Protein AF-X1VK22-F1 (afdb_monomer_lite)

Structure (mmCIF, N/CA/C/O backbone):
data_AF-X1VK22-F1
#
_entry.id   AF-X1VK22-F1
#
loop_
_atom_site.group_PDB
_atom_site.id
_atom_site.type_symbol
_atom_site.label_atom_id
_atom_site.label_alt_id
_atom_site.label_comp_id
_atom_site.label_asym_id
_atom_site.label_entity_id
_atom_site.label_seq_id
_atom_site.pdbx_PDB_ins_code
_atom_site.Cartn_x
_atom_site.Cartn_y
_atom_site.Cartn_z
_atom_site.occupancy
_atom_site.B_iso_or_equiv
_atom_site.auth_seq_id
_atom_site.a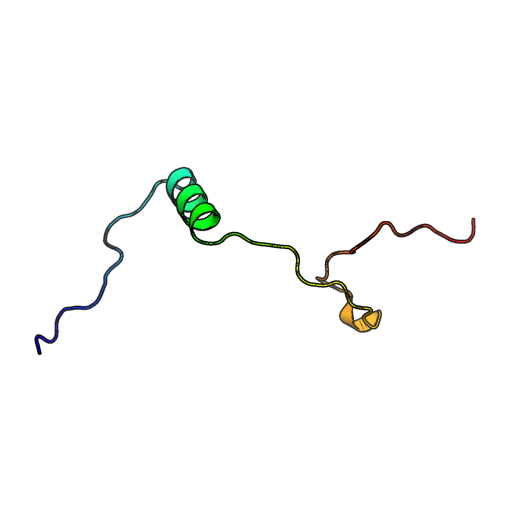uth_comp_id
_atom_site.auth_asym_id
_atom_site.auth_atom_id
_atom_site.pdbx_PDB_model_num
ATOM 1 N N . MET A 1 1 ? -28.439 -21.727 24.863 1.00 47.72 1 MET A N 1
ATOM 2 C CA . MET A 1 1 ? -27.560 -20.839 24.069 1.00 47.72 1 MET A CA 1
ATOM 3 C C . MET A 1 1 ? -28.351 -19.570 23.765 1.00 47.72 1 MET A C 1
ATOM 5 O O . MET A 1 1 ? -29.280 -19.621 22.967 1.00 47.72 1 MET A O 1
ATOM 9 N N . ASN A 1 2 ? -28.120 -18.483 24.509 1.00 45.09 2 ASN A N 1
ATOM 10 C CA . ASN A 1 2 ? -28.952 -17.277 24.418 1.00 45.09 2 ASN A CA 1
ATOM 11 C C . ASN A 1 2 ? -28.717 -16.546 23.087 1.00 45.09 2 ASN A C 1
ATOM 13 O O . ASN A 1 2 ? -27.594 -16.198 22.739 1.00 45.09 2 ASN A O 1
ATOM 17 N N . LYS A 1 3 ? -29.807 -16.280 22.360 1.00 56.28 3 LYS A N 1
ATOM 18 C CA . LYS A 1 3 ? -29.872 -15.764 20.976 1.00 56.28 3 LYS A CA 1
ATOM 19 C C . LYS A 1 3 ? -29.339 -14.322 20.785 1.00 56.28 3 LYS A C 1
ATOM 21 O O . LYS A 1 3 ? -29.433 -13.780 19.685 1.00 56.28 3 LYS A O 1
ATOM 26 N N . ASN A 1 4 ? -28.780 -13.697 21.829 1.00 59.72 4 ASN A N 1
ATOM 27 C CA . ASN A 1 4 ? -28.514 -12.252 21.896 1.00 59.72 4 ASN A CA 1
ATOM 28 C C . ASN A 1 4 ? -27.039 -11.835 22.056 1.00 59.72 4 ASN A C 1
ATOM 30 O O . ASN A 1 4 ? -26.771 -10.635 22.079 1.00 59.72 4 ASN A O 1
ATOM 34 N N . GLU A 1 5 ? -26.072 -12.754 22.084 1.00 63.88 5 GLU A N 1
ATOM 35 C CA . GLU A 1 5 ? -24.635 -12.421 22.177 1.00 63.88 5 GLU A CA 1
ATOM 36 C C . GLU A 1 5 ? -24.025 -11.934 20.848 1.00 63.88 5 GLU A C 1
ATOM 38 O O . GLU A 1 5 ? -22.954 -12.361 20.420 1.00 63.88 5 GLU A O 1
ATOM 43 N N . ARG A 1 6 ? -24.685 -11.008 20.147 1.00 67.31 6 ARG A N 1
ATOM 44 C CA . ARG A 1 6 ? -24.017 -10.318 19.037 1.00 67.31 6 ARG A CA 1
ATOM 45 C C . ARG A 1 6 ? -23.053 -9.297 19.628 1.00 67.31 6 ARG A C 1
ATOM 47 O O . ARG A 1 6 ? -23.500 -8.349 20.271 1.00 67.31 6 ARG A O 1
ATOM 54 N N . ARG A 1 7 ? -21.749 -9.453 19.381 1.00 66.94 7 ARG A N 1
ATOM 55 C CA . ARG A 1 7 ? -20.762 -8.392 19.639 1.00 66.94 7 ARG A CA 1
ATOM 56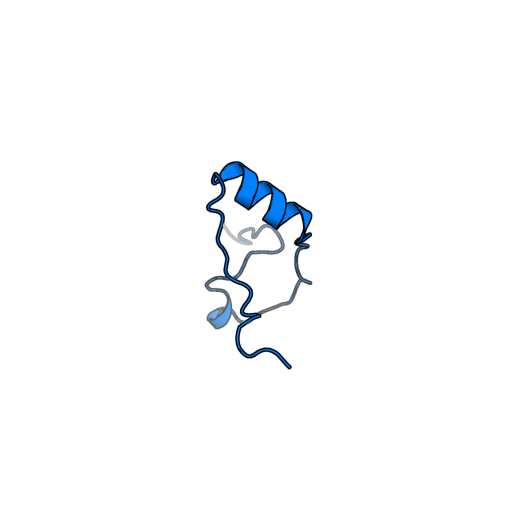 C C . ARG A 1 7 ? -21.166 -7.158 18.830 1.00 66.94 7 ARG A C 1
ATOM 58 O O . ARG A 1 7 ? -21.106 -7.170 17.606 1.00 66.94 7 ARG A O 1
ATOM 65 N N . ARG A 1 8 ? -21.627 -6.112 19.515 1.00 66.81 8 ARG A N 1
ATOM 66 C CA . ARG A 1 8 ? -21.923 -4.803 18.920 1.00 66.81 8 ARG A CA 1
ATOM 67 C C . ARG A 1 8 ? -20.785 -3.853 19.273 1.00 66.81 8 ARG A C 1
ATOM 69 O O . ARG A 1 8 ? -20.355 -3.814 20.425 1.00 66.81 8 ARG A O 1
ATOM 76 N N . PHE A 1 9 ? -20.317 -3.075 18.304 1.00 70.38 9 PHE A N 1
ATOM 77 C CA . PHE A 1 9 ? -19.367 -1.992 18.547 1.00 70.38 9 PHE A CA 1
ATOM 78 C C . PHE A 1 9 ? -20.127 -0.794 19.134 1.00 70.38 9 PHE A C 1
ATOM 80 O O . PHE A 1 9 ? -20.574 0.087 18.412 1.00 70.38 9 PHE A O 1
ATOM 87 N N . LEU A 1 10 ? -20.354 -0.814 20.451 1.00 72.19 10 LEU A N 1
ATOM 88 C CA . LEU A 1 10 ? -21.181 0.179 21.160 1.00 72.19 10 LEU A CA 1
ATOM 89 C C . LEU A 1 10 ? -20.428 1.468 21.523 1.00 72.19 10 LEU A C 1
ATOM 91 O O . LEU A 1 10 ? -21.039 2.411 22.016 1.00 72.19 10 LEU A O 1
ATOM 95 N N . LYS A 1 11 ? -19.107 1.510 21.315 1.00 82.50 11 LYS A N 1
ATOM 96 C CA . LYS A 1 11 ? -18.252 2.635 21.703 1.00 82.50 11 LYS A CA 1
ATOM 97 C C . LYS A 1 11 ? -17.566 3.223 20.477 1.00 82.50 11 LYS A C 1
ATOM 99 O O . LYS A 1 11 ? -16.716 2.571 19.874 1.00 82.50 11 LYS A O 1
ATOM 104 N N . VAL A 1 12 ? -17.915 4.464 20.152 1.00 90.81 12 VAL A N 1
ATOM 105 C CA . VAL A 1 12 ? -17.170 5.280 19.188 1.00 90.81 12 VAL A CA 1
ATOM 106 C C . VAL A 1 12 ? -15.883 5.744 19.865 1.00 90.81 12 VAL A C 1
ATOM 108 O O . VAL A 1 12 ? -15.911 6.213 21.003 1.00 90.81 12 VAL A O 1
ATOM 111 N N . LEU A 1 13 ? -14.754 5.563 19.186 1.00 91.94 13 LEU A N 1
ATOM 112 C CA . LEU A 1 13 ? -13.451 6.012 19.665 1.00 91.94 13 LEU A CA 1
ATOM 113 C C . LEU A 1 13 ? -13.041 7.292 18.930 1.00 91.94 13 LEU A C 1
ATOM 115 O O . LEU A 1 13 ? -13.344 7.420 17.740 1.00 91.94 13 LEU A O 1
ATOM 119 N N . PRO A 1 14 ? -12.310 8.205 19.591 1.00 95.12 14 PRO A N 1
ATOM 120 C CA . PRO A 1 14 ? -11.576 9.254 18.899 1.00 95.12 14 PRO A CA 1
ATOM 121 C C . PRO A 1 14 ? -10.626 8.653 17.855 1.00 95.12 14 PRO A C 1
ATOM 123 O O . PRO A 1 14 ? -10.071 7.568 18.058 1.00 95.12 14 PRO A O 1
ATOM 126 N N . ILE A 1 15 ? -10.421 9.365 16.745 1.00 95.25 15 ILE A N 1
ATOM 127 C CA . ILE A 1 15 ? -9.648 8.860 15.601 1.00 95.25 15 ILE A CA 1
ATOM 128 C C . ILE A 1 15 ? -8.219 8.449 15.984 1.00 95.25 15 ILE A C 1
ATOM 130 O O . ILE A 1 15 ? -7.733 7.422 15.513 1.00 95.25 15 ILE A O 1
ATOM 134 N N . ASP A 1 16 ? -7.570 9.191 16.879 1.00 97.00 16 ASP A N 1
ATOM 135 C CA . ASP A 1 16 ? -6.197 8.900 17.300 1.00 97.00 16 ASP A CA 1
ATOM 136 C C . ASP A 1 16 ? -6.117 7.633 18.157 1.00 97.00 16 ASP A C 1
ATOM 138 O O . ASP A 1 16 ? -5.254 6.784 17.929 1.00 97.00 16 ASP A O 1
ATOM 142 N N . GLU A 1 17 ? -7.069 7.441 19.079 1.00 96.00 17 GLU A N 1
ATOM 143 C CA . GLU A 1 17 ? -7.168 6.217 19.885 1.00 96.00 17 GLU A CA 1
ATOM 144 C C . GLU A 1 17 ? -7.442 4.999 18.990 1.00 96.00 17 GLU A C 1
ATOM 146 O O . GLU A 1 17 ? -6.843 3.936 19.175 1.00 96.00 17 GLU A O 1
ATOM 151 N N . ALA A 1 18 ? -8.315 5.156 17.990 1.00 94.12 18 ALA A N 1
ATOM 152 C CA . ALA A 1 18 ? -8.620 4.106 17.026 1.00 94.12 18 ALA A CA 1
ATOM 153 C C . ALA A 1 18 ? -7.382 3.716 16.203 1.00 94.12 18 ALA A C 1
ATOM 155 O O . ALA A 1 18 ? -7.054 2.531 16.120 1.00 94.12 18 ALA A O 1
ATOM 156 N N . LYS A 1 19 ? -6.655 4.700 15.652 1.00 94.62 19 LYS A N 1
ATOM 157 C CA . LYS A 1 19 ? -5.410 4.473 14.902 1.00 94.62 19 LYS A CA 1
ATOM 158 C C . LYS A 1 19 ? -4.351 3.802 15.768 1.00 94.62 19 LYS A C 1
ATOM 160 O O . LYS A 1 19 ? -3.760 2.813 15.345 1.00 94.62 19 LYS A O 1
ATOM 165 N N . HIS A 1 20 ? -4.139 4.298 16.986 1.00 94.62 20 HIS A N 1
ATOM 166 C CA . HIS A 1 20 ? -3.150 3.736 17.901 1.00 94.62 20 HIS A CA 1
ATOM 167 C C . HIS A 1 20 ? -3.446 2.267 18.221 1.00 94.62 20 HIS A C 1
ATOM 169 O O . HIS A 1 20 ? -2.563 1.416 18.105 1.00 94.62 20 HIS A O 1
ATOM 175 N N . LYS A 1 21 ? -4.701 1.940 18.555 1.00 93.81 21 LYS A N 1
ATOM 176 C CA . LYS A 1 21 ? -5.124 0.553 18.796 1.00 93.81 21 LYS A CA 1
ATOM 177 C C . LYS A 1 21 ? -4.954 -0.321 17.558 1.00 93.81 21 LYS A C 1
ATOM 179 O O . LYS A 1 21 ? -4.467 -1.441 17.680 1.00 93.81 21 LYS A O 1
ATOM 184 N N . PHE A 1 22 ? -5.312 0.192 16.383 1.00 93.38 22 PHE A N 1
ATOM 185 C CA . PHE A 1 22 ? -5.186 -0.528 15.119 1.00 93.38 22 PHE A CA 1
ATOM 186 C C . PHE A 1 22 ? -3.727 -0.888 14.801 1.00 93.38 22 PHE A C 1
ATOM 188 O O . PHE A 1 22 ? -3.422 -2.065 14.628 1.00 93.38 22 PHE A O 1
ATOM 195 N N . TYR A 1 23 ? -2.815 0.090 14.816 1.00 93.94 23 TYR A N 1
ATOM 196 C CA . TYR A 1 23 ? -1.390 -0.120 14.510 1.00 93.94 23 TYR A CA 1
ATOM 197 C C . TYR A 1 23 ? -0.603 -0.828 15.622 1.00 93.94 23 TYR A C 1
ATOM 199 O O . TYR A 1 23 ? 0.499 -1.320 15.393 1.00 93.94 23 TYR A O 1
ATOM 207 N N . THR A 1 24 ? -1.149 -0.889 16.837 1.00 94.00 24 THR A N 1
ATOM 208 C CA . THR A 1 24 ? -0.563 -1.689 17.923 1.00 94.00 24 THR A CA 1
ATOM 209 C C . THR A 1 24 ? -0.978 -3.156 17.811 1.00 94.00 24 THR A C 1
ATOM 211 O O . THR A 1 24 ? -0.170 -4.052 18.061 1.00 94.00 24 THR A O 1
ATOM 214 N N . ALA A 1 25 ? -2.233 -3.412 17.424 1.00 95.31 25 ALA A N 1
ATOM 215 C CA . ALA A 1 25 ? -2.764 -4.760 17.242 1.0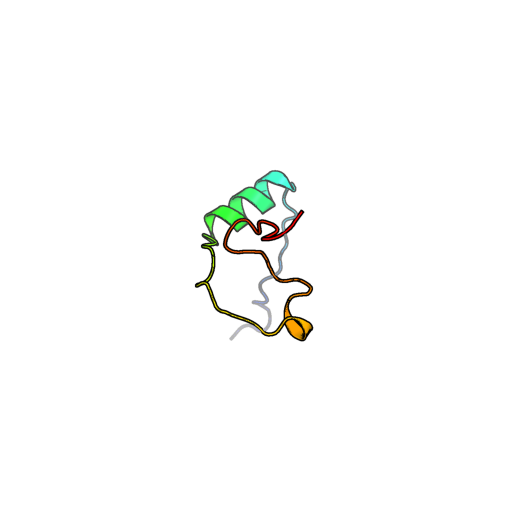0 95.31 25 ALA A CA 1
ATOM 216 C C . ALA A 1 25 ? -2.237 -5.419 15.960 1.00 95.31 25 ALA A C 1
ATOM 218 O O . ALA A 1 25 ? -1.862 -6.590 15.968 1.00 95.31 25 ALA A O 1
ATOM 219 N N . ILE A 1 26 ? -2.189 -4.661 14.866 1.00 92.38 26 ILE A N 1
ATOM 220 C CA . ILE A 1 26 ? -1.632 -5.091 13.588 1.00 92.38 26 ILE A CA 1
ATOM 221 C C . ILE A 1 26 ? -0.259 -4.448 13.478 1.00 92.38 26 ILE A C 1
ATOM 223 O O . ILE A 1 26 ? -0.161 -3.230 13.434 1.00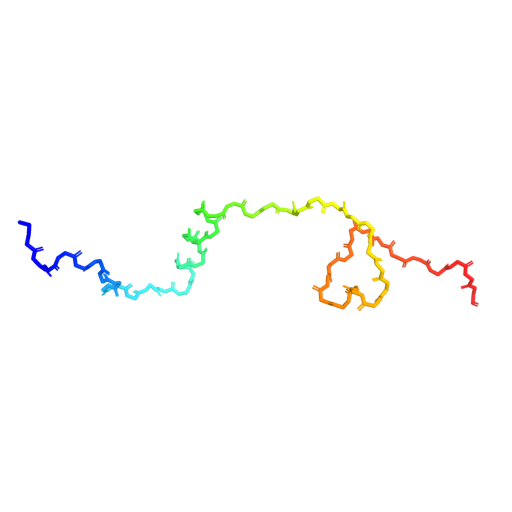 92.38 26 ILE A O 1
ATOM 227 N N . LYS A 1 27 ? 0.797 -5.264 13.431 1.00 87.12 27 LYS A N 1
ATOM 228 C CA . LYS A 1 27 ? 2.177 -4.813 13.205 1.00 87.12 27 LYS A CA 1
ATOM 229 C C . LYS A 1 27 ? 2.504 -4.982 11.718 1.00 87.12 27 LYS A C 1
ATOM 231 O O . LYS A 1 27 ? 3.075 -6.020 11.368 1.00 87.12 27 LYS A O 1
ATOM 236 N N . PRO A 1 28 ? 2.084 -4.057 10.830 1.00 87.12 28 PRO A N 1
ATOM 237 C CA . PRO A 1 28 ? 2.325 -4.202 9.405 1.00 87.12 28 PRO A CA 1
ATOM 238 C C . PRO A 1 28 ? 3.828 -4.277 9.158 1.00 87.12 28 PRO A C 1
ATOM 240 O O . PRO A 1 28 ? 4.607 -3.479 9.676 1.00 87.12 28 PRO A O 1
ATOM 243 N N . LYS A 1 29 ? 4.222 -5.271 8.372 1.00 88.25 29 LYS A N 1
ATOM 244 C CA . LYS A 1 29 ? 5.567 -5.390 7.828 1.00 88.25 29 LYS A CA 1
ATOM 245 C C . LYS A 1 29 ? 5.449 -5.306 6.310 1.00 88.25 29 LYS A C 1
ATOM 247 O O . LYS A 1 29 ? 4.448 -5.800 5.783 1.00 88.25 29 LYS A O 1
ATOM 252 N N . PRO A 1 30 ? 6.428 -4.704 5.617 1.00 87.38 30 PRO A N 1
ATOM 253 C CA . PRO A 1 30 ? 6.501 -4.808 4.170 1.00 87.38 30 PRO A CA 1
ATOM 254 C C . PRO A 1 30 ? 6.430 -6.276 3.747 1.00 87.38 30 PRO A C 1
ATOM 256 O O . PRO A 1 30 ? 6.978 -7.154 4.421 1.00 87.38 30 PRO A O 1
ATOM 259 N N . LEU A 1 31 ? 5.716 -6.535 2.657 1.00 89.56 31 LEU A N 1
ATOM 260 C CA . LEU A 1 31 ? 5.723 -7.850 2.031 1.00 89.56 31 LEU A CA 1
ATOM 261 C C . LEU A 1 31 ? 7.079 -8.098 1.360 1.00 89.56 31 LEU 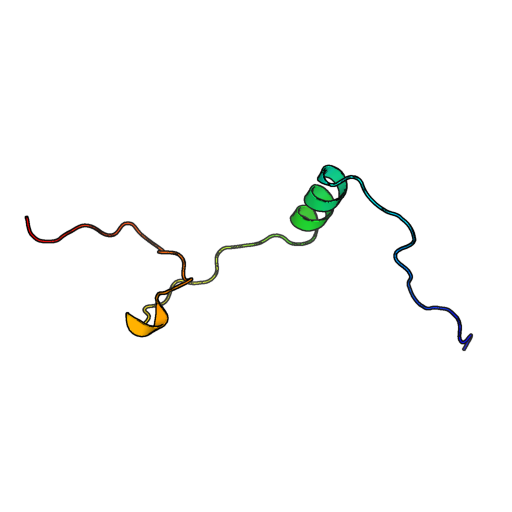A C 1
ATOM 263 O O . LEU A 1 31 ? 7.891 -7.184 1.209 1.00 89.56 31 LEU A O 1
ATOM 267 N N . ALA A 1 32 ? 7.318 -9.350 0.974 1.00 92.56 32 ALA A N 1
ATOM 268 C CA . ALA A 1 32 ? 8.481 -9.690 0.168 1.00 92.56 32 ALA A CA 1
ATOM 269 C C . ALA A 1 32 ? 8.442 -8.954 -1.181 1.00 92.56 32 ALA A C 1
ATOM 271 O O . ALA A 1 32 ? 7.370 -8.645 -1.705 1.00 92.56 32 ALA A O 1
ATOM 272 N N . VAL A 1 33 ? 9.626 -8.691 -1.725 1.00 96.12 33 VAL A N 1
ATOM 273 C CA . VAL A 1 33 ? 9.800 -8.076 -3.042 1.00 96.12 33 VAL A CA 1
ATOM 274 C C . VAL A 1 33 ? 9.660 -9.144 -4.120 1.00 96.12 33 VAL A C 1
ATOM 276 O O . VAL A 1 33 ? 10.105 -10.278 -3.944 1.00 96.12 33 VAL A O 1
ATOM 279 N N . GLU A 1 34 ? 9.058 -8.772 -5.242 1.00 96.44 34 GLU A N 1
ATOM 280 C CA . GLU A 1 34 ? 8.916 -9.616 -6.423 1.00 96.44 34 GLU A CA 1
ATOM 281 C C . GLU A 1 34 ? 9.075 -8.775 -7.693 1.00 96.44 34 GLU A C 1
ATOM 283 O O . GLU A 1 34 ? 8.804 -7.572 -7.692 1.00 96.44 34 GLU A O 1
ATOM 288 N N . ASN A 1 35 ? 9.484 -9.420 -8.785 1.00 96.62 35 ASN A N 1
ATOM 289 C CA . ASN A 1 35 ? 9.458 -8.805 -10.106 1.00 96.62 35 ASN A CA 1
ATOM 290 C C . ASN A 1 35 ? 8.073 -8.997 -10.714 1.00 96.62 35 ASN A C 1
ATOM 292 O O . ASN A 1 35 ? 7.572 -10.120 -10.768 1.00 96.62 35 ASN A O 1
ATOM 296 N N . VAL A 1 36 ? 7.484 -7.914 -11.212 1.00 96.00 36 VAL A N 1
ATOM 297 C CA . VAL A 1 36 ? 6.163 -7.932 -11.849 1.00 96.00 36 VAL A CA 1
ATOM 298 C C . VAL A 1 36 ? 6.243 -7.401 -13.280 1.00 96.00 36 VAL A C 1
ATOM 300 O O . VAL A 1 36 ? 7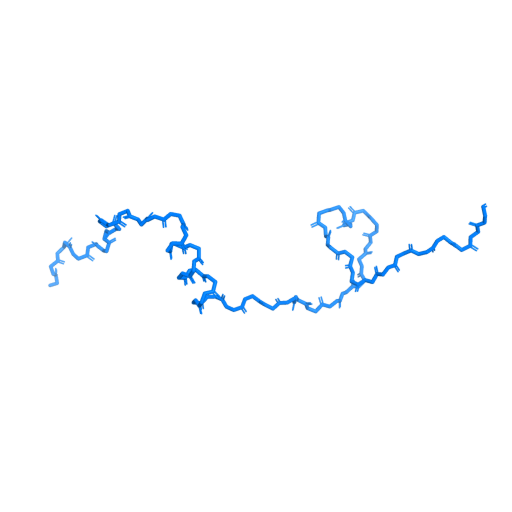.081 -6.541 -13.568 1.00 96.00 36 VAL A O 1
ATOM 303 N N . PRO A 1 37 ? 5.375 -7.868 -14.194 1.00 97.69 37 PRO A N 1
ATOM 304 C CA . PRO A 1 37 ? 5.218 -7.244 -15.502 1.00 97.69 37 PRO A CA 1
ATOM 305 C C . PRO A 1 37 ? 4.779 -5.780 -15.378 1.00 97.69 37 PRO A C 1
ATOM 307 O O . PRO A 1 37 ? 3.999 -5.426 -14.493 1.00 97.69 37 PRO A O 1
ATOM 310 N N . ILE A 1 38 ? 5.201 -4.927 -16.317 1.00 96.00 38 ILE A N 1
ATOM 311 C CA . ILE A 1 38 ? 4.855 -3.493 -16.301 1.00 96.00 38 ILE A CA 1
ATOM 312 C C . ILE A 1 38 ? 3.340 -3.241 -16.349 1.00 96.00 38 ILE A C 1
ATOM 314 O O . ILE A 1 38 ? 2.847 -2.291 -15.747 1.00 96.00 38 ILE A O 1
ATOM 318 N N . SER A 1 39 ? 2.585 -4.129 -17.004 1.00 97.88 39 SER A N 1
ATOM 319 C CA . SER A 1 39 ? 1.120 -4.084 -17.066 1.00 97.88 39 SER A CA 1
ATOM 320 C C . SER A 1 39 ? 0.444 -4.248 -15.701 1.00 97.88 39 SER A C 1
ATOM 322 O O . SER A 1 39 ? -0.707 -3.855 -15.547 1.00 97.88 39 SER A O 1
ATOM 324 N N . GLU A 1 40 ? 1.147 -4.809 -14.716 1.00 97.56 40 GLU A N 1
ATOM 325 C CA . GLU A 1 40 ? 0.650 -5.076 -13.361 1.00 97.56 40 GLU A CA 1
ATOM 326 C C . GLU A 1 40 ? 1.279 -4.156 -12.302 1.00 97.56 40 GLU A C 1
ATOM 328 O O . GLU A 1 40 ? 0.971 -4.264 -11.114 1.00 97.56 40 GLU A O 1
ATOM 333 N N . ALA A 1 41 ? 2.162 -3.240 -12.710 1.00 96.38 41 ALA A N 1
ATOM 334 C CA . ALA A 1 41 ? 2.893 -2.376 -11.787 1.00 96.38 41 ALA A CA 1
ATOM 335 C C . ALA A 1 41 ? 2.016 -1.267 -11.169 1.00 96.38 41 ALA A C 1
ATOM 337 O O . ALA A 1 41 ? 2.333 -0.750 -10.096 1.00 96.38 41 ALA A O 1
ATOM 338 N N . LEU A 1 42 ? 0.901 -0.892 -11.811 1.00 96.81 42 LEU A N 1
ATOM 339 C CA . LEU A 1 42 ? 0.024 0.173 -11.319 1.00 96.81 42 LEU A CA 1
ATOM 340 C C . LEU A 1 42 ? -0.603 -0.201 -9.964 1.00 96.81 42 LEU A C 1
ATOM 342 O O . LEU A 1 42 ? -1.277 -1.219 -9.835 1.00 96.81 42 LEU A O 1
ATOM 346 N N . GLY A 1 43 ? -0.408 0.653 -8.955 1.00 95.56 43 GLY A N 1
ATOM 347 C CA . GLY A 1 43 ? -0.900 0.427 -7.590 1.00 95.56 43 GLY A CA 1
ATOM 348 C C . GLY A 1 43 ? 0.037 -0.402 -6.702 1.00 95.56 43 GLY A C 1
ATOM 349 O O . GLY A 1 43 ? -0.279 -0.616 -5.531 1.00 95.56 43 GLY A O 1
ATOM 350 N N . ARG A 1 44 ? 1.192 -0.841 -7.221 1.00 95.44 44 ARG A N 1
ATOM 351 C CA . ARG A 1 44 ? 2.287 -1.410 -6.422 1.00 95.44 44 ARG A CA 1
ATOM 352 C C . ARG A 1 44 ? 3.162 -0.296 -5.829 1.00 95.44 44 ARG A C 1
ATOM 354 O O . ARG A 1 44 ? 3.045 0.874 -6.189 1.00 95.44 44 ARG A O 1
ATOM 361 N N . VAL A 1 45 ? 4.042 -0.679 -4.907 1.00 94.81 45 VAL A N 1
ATOM 362 C CA . VAL A 1 45 ? 5.061 0.196 -4.310 1.00 94.81 45 VAL A CA 1
ATOM 363 C C . VAL A 1 45 ? 6.428 -0.295 -4.776 1.00 94.81 45 VAL A C 1
ATOM 365 O O . VAL A 1 45 ? 6.699 -1.491 -4.676 1.00 94.81 45 VAL A O 1
ATOM 368 N N . PHE A 1 46 ? 7.271 0.606 -5.290 1.00 94.50 46 PHE A N 1
ATOM 369 C CA . PHE A 1 46 ? 8.641 0.261 -5.666 1.00 94.50 46 PHE A CA 1
ATOM 370 C C . PHE A 1 46 ? 9.443 -0.179 -4.439 1.00 94.50 46 PHE A C 1
ATOM 372 O O . PHE A 1 46 ? 9.367 0.439 -3.377 1.00 94.50 46 PHE A O 1
ATOM 379 N N . ALA A 1 47 ? 10.198 -1.262 -4.598 1.00 95.81 47 ALA A N 1
ATOM 380 C CA . ALA A 1 47 ? 11.056 -1.798 -3.548 1.00 95.81 47 ALA A CA 1
ATOM 381 C C . ALA A 1 47 ? 12.420 -1.093 -3.463 1.00 95.81 47 ALA A C 1
ATOM 383 O O . ALA A 1 47 ? 13.111 -1.230 -2.457 1.00 95.81 47 ALA A O 1
ATOM 384 N N . GLU A 1 48 ? 12.789 -0.356 -4.509 1.00 94.38 48 GLU A N 1
ATOM 385 C CA . GLU A 1 48 ? 14.054 0.359 -4.655 1.00 94.38 48 GLU A CA 1
ATOM 386 C C . GLU A 1 48 ? 13.880 1.574 -5.574 1.00 94.38 48 GLU A C 1
ATOM 388 O O . GLU A 1 48 ? 12.858 1.716 -6.253 1.00 94.38 48 GLU A O 1
ATOM 393 N N . ASP A 1 49 ? 14.880 2.450 -5.586 1.00 96.50 49 ASP A N 1
ATOM 394 C CA . ASP A 1 49 ? 14.906 3.610 -6.471 1.00 96.50 49 ASP A CA 1
ATOM 395 C C . ASP A 1 49 ? 15.090 3.182 -7.934 1.00 96.50 49 ASP A C 1
ATOM 397 O O . ASP A 1 49 ? 15.858 2.272 -8.244 1.00 96.50 49 ASP A O 1
ATOM 401 N N . ILE A 1 50 ? 14.420 3.882 -8.852 1.00 94.12 50 ILE A N 1
ATOM 402 C CA . ILE A 1 50 ? 14.536 3.648 -10.295 1.00 94.12 50 ILE A CA 1
ATOM 403 C C . ILE A 1 50 ? 15.316 4.801 -10.918 1.00 94.12 50 ILE A C 1
ATOM 405 O O . ILE A 1 50 ? 14.918 5.961 -10.814 1.00 94.12 50 ILE A O 1
ATOM 409 N N . ILE A 1 51 ? 16.421 4.474 -11.584 1.00 96.94 51 ILE A N 1
ATOM 410 C CA . ILE A 1 51 ? 17.335 5.444 -12.192 1.00 96.94 51 ILE A CA 1
ATOM 411 C C . ILE A 1 51 ? 17.303 5.255 -13.710 1.00 96.94 51 ILE A C 1
ATOM 413 O O . ILE A 1 51 ? 17.356 4.126 -14.201 1.00 96.94 51 ILE A O 1
ATOM 417 N N . ALA A 1 52 ? 17.212 6.355 -14.462 1.00 96.44 52 ALA A N 1
ATOM 418 C CA . ALA A 1 52 ? 17.316 6.310 -15.916 1.00 96.44 52 ALA A CA 1
ATOM 419 C C . ALA A 1 52 ? 18.725 5.859 -16.326 1.00 96.44 52 ALA A C 1
ATOM 421 O O . ALA A 1 52 ? 19.724 6.373 -15.828 1.00 96.44 52 ALA A O 1
ATOM 422 N N . SER A 1 53 ? 18.808 4.891 -17.236 1.00 96.38 53 SER A N 1
ATOM 423 C CA . SER A 1 53 ? 20.090 4.377 -17.730 1.00 96.38 53 SER A CA 1
ATOM 424 C C . SER A 1 53 ? 20.672 5.195 -18.886 1.00 96.38 53 SER A C 1
ATOM 426 O O . SER A 1 53 ? 21.751 4.868 -19.374 1.00 96.38 53 SER A O 1
ATOM 428 N N . ILE A 1 54 ? 19.929 6.187 -19.373 1.00 95.00 54 ILE A N 1
ATOM 429 C CA . ILE A 1 54 ? 20.278 7.049 -20.501 1.00 95.00 54 ILE A CA 1
ATOM 430 C C . ILE A 1 54 ? 19.856 8.484 -20.185 1.00 95.00 54 ILE A C 1
ATOM 432 O O . ILE A 1 54 ? 18.902 8.678 -19.425 1.00 95.00 54 ILE A O 1
ATOM 436 N N . ASP A 1 55 ? 20.574 9.439 -20.777 1.00 89.12 55 ASP A N 1
ATOM 437 C CA . ASP A 1 55 ? 20.242 10.868 -20.744 1.00 89.12 55 ASP A CA 1
ATOM 438 C C . ASP A 1 55 ? 18.997 11.196 -21.587 1.00 89.12 55 ASP A C 1
ATOM 440 O O . ASP A 1 55 ? 18.821 10.577 -22.668 1.00 89.12 55 ASP A O 1
#

Radius of gyration: 21.33 Å; chains: 1; bounding box: 50×32×45 Å

Secondary structure (DSSP, 8-state):
--TT-------PPPHHHHHHHHHHHS---PPPP----GGG-TT---SS----S--

Foldseek 3Di:
DDPPPDDDPPDDDDPVVVVVVVCVVDVDDDDDDDDDDPVPCPPPDDPDDDDDPDD

Organism: NCBI:txid412755

InterPro domains:
  IPR036135 MoeA, N-terminal and linker domain superfamily [SSF63882] (9-55)

Sequence (55 aa):
MNKNERRRFLKVLPIDEAKHKFYTAIKPKPLAVENVPISEALGRVFAEDIIASID

pLDDT: mean 88.1, std 13.38, range [45.09, 97.88]